Protein AF-A0A8T8DZK3-F1 (afdb_monomer_lite)

Secondary structure (DSSP, 8-state):
-EE--STTPPPEE--B--SBTTB--PPPTT--EEEEEETTEEEEEEE-PPPSSPPPTT--TT-EEEE-SSS-EEEEEE-TTS-EEEEEE-SS------STT-------SS------SS------S----SBTTB------S---PPP------SS--------------PPP-------

Radius of gyration: 32.04 Å; chains: 1; bounding box: 70×49×93 Å

pLDDT: mean 77.5, std 16.72, range [33.38, 95.75]

Foldseek 3Di:
DFDDDDPPDGTDDAAEDEPDPPDDDDDDPPFDWDWDADPNGIYTYHGPDDDPEDDDPPDDPPKDKDDDHNFWIWIWDADPVRDIDTDTTDPDDDDDDDPPPDDDDDDDPDDDDDDDPDDDDDDDPDDDDDDDQWDPDPCPVDDWDFDFPPDPCPDDDDDDTDTDIDGDPDPDDTPRDDD

Sequence (179 aa):
MNVVTGPNREPLEMPFLTFQKGAYAVPEEGDTVQVSTVNGERVAHTPVSAPAFTFPTDLTEGDFCFKFNEDTELHFSKQTDGTVNVELSADGDVSITTTNGGNVNVQSDGDTTVESTGDVTVNGSSITLGADGGAESLAVQSHTHEYEDTGDTDAGGSSPSTKTTSTPIEDGTQKTKAE

Structure (mmCIF, N/CA/C/O backbone):
data_AF-A0A8T8DZK3-F1
#
_entry.id   AF-A0A8T8DZK3-F1
#
loop_
_atom_site.group_PDB
_atom_site.id
_atom_site.type_symbol
_atom_site.label_atom_id
_atom_site.label_alt_id
_atom_site.label_comp_id
_atom_site.label_asym_id
_atom_site.label_entity_id
_atom_site.label_seq_id
_atom_site.pdbx_PDB_ins_code
_atom_site.Cartn_x
_atom_site.Cartn_y
_atom_site.Cartn_z
_atom_site.occupancy
_atom_site.B_iso_or_equiv
_atom_site.auth_seq_id
_atom_site.auth_comp_id
_atom_site.auth_asym_id
_atom_site.auth_atom_id
_atom_site.pdbx_PDB_model_num
ATOM 1 N N . MET A 1 1 ? -22.891 -6.490 12.809 1.00 79.94 1 MET A N 1
ATOM 2 C CA . MET A 1 1 ? -21.755 -7.101 13.548 1.00 79.94 1 MET A CA 1
ATOM 3 C C . MET A 1 1 ? -22.265 -7.575 14.898 1.00 79.94 1 MET A C 1
ATOM 5 O O . MET A 1 1 ? -23.062 -6.855 15.483 1.00 79.94 1 MET A O 1
ATOM 9 N N . ASN A 1 2 ? -21.844 -8.743 15.389 1.00 85.50 2 ASN A N 1
ATOM 10 C CA . ASN A 1 2 ? -22.256 -9.239 16.706 1.00 85.50 2 ASN A CA 1
ATOM 11 C C . ASN A 1 2 ? -21.319 -8.715 17.798 1.00 85.50 2 ASN A C 1
ATOM 13 O O . ASN A 1 2 ? -20.115 -8.932 17.723 1.00 85.50 2 ASN A O 1
ATOM 17 N N . VAL A 1 3 ? -21.871 -8.039 18.807 1.00 83.81 3 VAL A N 1
ATOM 18 C CA . VAL A 1 3 ? -21.096 -7.411 19.886 1.00 83.81 3 VAL A CA 1
ATOM 19 C C . VAL A 1 3 ? -21.567 -7.922 21.244 1.00 83.81 3 VAL A C 1
ATOM 21 O O . VAL A 1 3 ? -22.752 -7.838 21.583 1.00 83.81 3 VAL A O 1
ATOM 24 N N . VAL A 1 4 ? -20.628 -8.416 22.053 1.00 86.19 4 VAL A N 1
ATOM 25 C CA . VAL A 1 4 ? -20.863 -8.804 23.451 1.00 86.19 4 VAL A CA 1
ATOM 26 C C . VAL A 1 4 ? -20.563 -7.608 24.346 1.00 86.19 4 VAL A C 1
ATOM 28 O O . VAL A 1 4 ? -19.463 -7.072 24.331 1.00 86.19 4 VAL A O 1
ATOM 31 N N . THR A 1 5 ? -21.537 -7.166 25.145 1.00 82.44 5 THR A N 1
ATOM 32 C CA . THR A 1 5 ? -21.394 -5.932 25.947 1.00 82.44 5 THR A CA 1
AT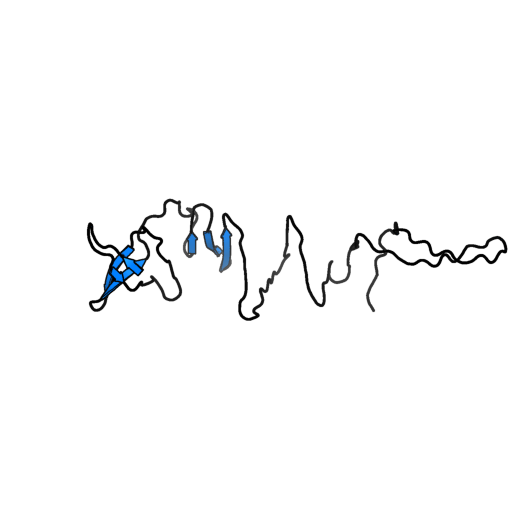OM 33 C C . THR A 1 5 ? -21.379 -6.182 27.452 1.00 82.44 5 THR A C 1
ATOM 35 O O . THR A 1 5 ? -21.808 -5.325 28.226 1.00 82.44 5 THR A O 1
ATOM 38 N N . GLY A 1 6 ? -20.992 -7.385 27.870 1.00 80.62 6 GLY A N 1
ATOM 39 C CA . GLY A 1 6 ? -20.851 -7.767 29.271 1.00 80.62 6 GLY A CA 1
ATOM 40 C C . GLY A 1 6 ? -20.681 -9.279 29.450 1.00 80.62 6 GLY A C 1
ATOM 41 O O . GLY A 1 6 ? -21.070 -10.042 28.565 1.00 80.62 6 GLY A O 1
ATOM 42 N N . PRO A 1 7 ? -20.128 -9.725 30.590 1.00 71.50 7 PRO A N 1
ATOM 43 C CA . PRO A 1 7 ? -19.965 -11.145 30.881 1.00 71.50 7 PRO A CA 1
ATOM 44 C C . PRO A 1 7 ? -21.329 -11.850 30.925 1.00 71.50 7 PRO A C 1
ATOM 46 O O . PRO A 1 7 ? -22.274 -11.343 31.534 1.00 71.50 7 PRO A O 1
ATOM 49 N N . ASN A 1 8 ? -21.419 -13.018 30.280 1.00 75.94 8 ASN A N 1
ATOM 50 C CA . ASN A 1 8 ? -22.627 -13.851 30.169 1.00 75.94 8 ASN A CA 1
ATOM 51 C C . ASN A 1 8 ? -23.824 -13.181 29.468 1.00 75.94 8 ASN A C 1
ATOM 53 O O . ASN A 1 8 ? -24.973 -13.534 29.737 1.00 75.94 8 ASN A O 1
ATOM 57 N N . ARG A 1 9 ? -23.583 -12.197 28.595 1.00 82.56 9 ARG A N 1
ATOM 58 C CA . ARG A 1 9 ? -24.621 -11.659 27.709 1.00 82.56 9 ARG A CA 1
ATOM 59 C C . ARG A 1 9 ? -24.533 -12.311 26.340 1.00 82.56 9 ARG A C 1
ATOM 61 O O . ARG A 1 9 ? -23.438 -12.472 25.812 1.00 82.56 9 ARG A O 1
ATOM 68 N N . GLU A 1 10 ? -25.693 -12.606 25.765 1.00 85.25 10 GLU A N 1
ATOM 69 C CA . GLU A 1 10 ? -25.780 -13.005 24.365 1.00 85.25 10 GLU A CA 1
ATOM 70 C C . GLU A 1 10 ? -25.232 -11.888 23.460 1.00 85.25 10 GLU A C 1
ATOM 72 O O . GLU A 1 10 ? -25.455 -10.701 23.750 1.00 85.25 10 GLU A O 1
ATOM 77 N N . PRO A 1 11 ? -24.518 -12.238 22.377 1.00 87.38 11 PRO A N 1
ATOM 78 C CA . PRO A 1 11 ? -24.111 -11.273 21.371 1.00 87.38 11 PRO A CA 1
ATOM 79 C C . PRO A 1 11 ? -25.331 -10.561 20.784 1.00 87.38 11 PRO A C 1
ATOM 81 O O . PRO A 1 11 ? -26.364 -11.173 20.515 1.00 87.38 11 PRO A O 1
ATOM 84 N N . LEU A 1 12 ? -25.207 -9.255 20.569 1.00 88.44 12 LEU A N 1
ATOM 85 C CA . LEU A 1 12 ? -26.240 -8.455 19.920 1.00 88.44 12 LEU A CA 1
ATOM 86 C C . LEU A 1 12 ? -25.747 -8.018 18.550 1.00 88.44 12 LEU A C 1
ATOM 88 O O . LEU A 1 12 ? -24.645 -7.477 18.437 1.00 88.44 12 LEU A O 1
ATOM 92 N N . GLU A 1 13 ? -26.574 -8.206 17.528 1.00 90.94 13 GLU A N 1
ATOM 93 C CA . GLU A 1 13 ? -26.314 -7.619 16.223 1.00 90.94 13 GLU A CA 1
ATOM 94 C C . GLU A 1 13 ? -26.479 -6.098 16.320 1.00 90.94 13 GLU A C 1
ATOM 96 O O . GLU A 1 13 ? -27.530 -5.597 16.722 1.00 90.94 13 GLU A O 1
ATOM 101 N N . MET A 1 14 ? -25.417 -5.366 15.993 1.00 90.62 14 MET A N 1
ATOM 102 C CA . MET A 1 14 ? -25.402 -3.908 15.999 1.00 90.62 14 MET A CA 1
ATOM 103 C C . MET A 1 14 ? -24.949 -3.356 14.643 1.00 90.62 14 MET A C 1
ATOM 105 O O . MET A 1 14 ? -24.045 -3.933 14.010 1.00 90.62 14 MET A O 1
ATOM 109 N N . PRO A 1 15 ? -25.531 -2.223 14.206 1.00 89.50 15 PRO A N 1
ATOM 110 C CA . PRO A 1 15 ? -24.963 -1.407 13.143 1.00 89.50 15 PRO A CA 1
ATOM 111 C C . PRO A 1 15 ? -23.586 -0.867 13.549 1.00 89.50 15 PRO A C 1
ATOM 113 O O . PRO A 1 15 ? -23.343 -0.535 14.713 1.00 89.50 15 PRO A O 1
ATOM 116 N N . PHE A 1 16 ? -22.690 -0.775 12.568 1.00 87.44 16 PHE A N 1
ATOM 117 C CA . PHE A 1 16 ? -21.330 -0.274 12.741 1.00 87.44 16 PHE A CA 1
ATOM 118 C C . PHE A 1 16 ? -21.190 1.111 12.106 1.00 87.44 16 PHE A C 1
ATOM 120 O O . PHE A 1 16 ? -21.531 1.296 10.936 1.00 87.44 16 PHE A O 1
ATOM 127 N N . LEU A 1 17 ? -20.697 2.077 12.879 1.00 86.19 17 LEU A N 1
ATOM 128 C CA . LEU A 1 17 ? -20.437 3.443 12.446 1.00 86.19 17 LEU A CA 1
ATOM 129 C C . LEU A 1 17 ? -18.936 3.682 12.304 1.00 86.19 17 LEU A C 1
ATOM 131 O O . LEU A 1 17 ? -18.136 3.285 13.150 1.00 86.19 17 LEU A O 1
ATOM 135 N N . THR A 1 18 ? -18.567 4.374 11.231 1.00 81.12 18 THR A N 1
ATOM 136 C CA . THR A 1 18 ? -17.190 4.783 10.966 1.00 81.12 18 THR A CA 1
ATOM 137 C C . THR A 1 18 ? -16.962 6.233 11.377 1.00 81.12 18 THR A C 1
ATOM 139 O O . THR A 1 18 ? -17.897 7.027 11.482 1.00 81.12 18 THR A O 1
ATOM 142 N N . PHE A 1 19 ? -15.699 6.597 11.592 1.00 77.00 19 PHE A N 1
ATOM 143 C CA . PHE A 1 19 ? -15.316 7.944 12.019 1.00 77.00 19 PHE A CA 1
ATOM 144 C C . PHE A 1 19 ? -15.550 9.016 10.940 1.00 77.00 19 PHE A C 1
ATOM 146 O O . PHE A 1 19 ? -15.776 10.179 11.265 1.00 77.00 19 PHE A O 1
ATOM 153 N N . GLN A 1 20 ? -15.532 8.631 9.659 1.00 79.81 20 GLN A N 1
ATOM 154 C CA . GLN A 1 20 ? -15.864 9.501 8.532 1.00 79.81 20 GLN A CA 1
ATOM 155 C C . GLN A 1 20 ? -16.430 8.705 7.351 1.00 79.81 20 GLN A C 1
ATOM 157 O O . GLN A 1 20 ? -16.156 7.513 7.177 1.00 79.81 20 GLN A O 1
ATOM 162 N N . LYS A 1 21 ? -17.201 9.382 6.494 1.00 79.94 21 LYS A N 1
ATOM 163 C CA . LYS A 1 21 ? -17.707 8.792 5.252 1.00 79.94 21 LYS A CA 1
ATOM 164 C C . LYS A 1 21 ? -16.531 8.408 4.348 1.00 79.94 21 LYS A C 1
ATOM 166 O O . LYS A 1 21 ? -15.710 9.257 4.026 1.00 79.94 21 LYS A O 1
ATOM 171 N N . GLY A 1 22 ? -16.496 7.153 3.903 1.00 78.88 22 GLY A N 1
ATOM 172 C CA . GLY A 1 22 ? -15.469 6.646 2.986 1.00 78.88 22 GLY A CA 1
ATOM 173 C C . GLY A 1 22 ? -14.248 6.016 3.660 1.00 78.88 22 GLY A C 1
ATOM 174 O O . GLY A 1 22 ? -13.462 5.391 2.961 1.00 78.88 22 GLY A O 1
ATOM 175 N N . ALA A 1 23 ? -14.112 6.103 4.987 1.00 80.88 23 ALA A N 1
ATOM 176 C CA . ALA A 1 23 ? -13.096 5.358 5.726 1.00 80.88 23 ALA A CA 1
ATOM 177 C C . ALA A 1 23 ? -13.762 4.256 6.548 1.00 80.88 23 ALA A C 1
ATOM 179 O O . ALA A 1 23 ? -14.663 4.534 7.337 1.00 80.88 23 ALA A O 1
ATOM 180 N N . TYR A 1 24 ? -13.319 3.015 6.364 1.00 79.31 24 TYR A N 1
ATOM 181 C CA . TYR A 1 24 ? -13.855 1.844 7.047 1.00 79.31 24 TYR A CA 1
ATOM 182 C C . TYR A 1 24 ? -12.703 1.102 7.721 1.00 79.31 24 TYR A C 1
ATOM 184 O O . TYR A 1 24 ? -11.783 0.659 7.046 1.00 79.31 24 TYR A O 1
ATOM 192 N N . ALA A 1 25 ? -12.765 0.969 9.044 1.00 82.44 25 ALA A N 1
ATOM 193 C CA . ALA A 1 25 ? -11.894 0.092 9.817 1.00 82.44 25 ALA A CA 1
ATOM 194 C C . ALA A 1 25 ? -12.791 -0.987 10.415 1.00 82.44 25 ALA A C 1
ATOM 196 O O . ALA A 1 25 ? -13.637 -0.672 11.250 1.00 82.44 25 ALA A O 1
ATOM 197 N N . VAL A 1 26 ? -12.686 -2.216 9.915 1.00 83.25 26 VAL A N 1
ATOM 198 C CA . VAL A 1 26 ? -13.532 -3.328 10.356 1.00 83.25 26 VAL A CA 1
ATOM 199 C C . VAL A 1 26 ? -12.826 -4.032 11.517 1.00 83.25 26 VAL A C 1
ATOM 201 O O . VAL A 1 26 ? -11.716 -4.506 11.307 1.00 83.25 26 VAL A O 1
ATOM 204 N N . PRO A 1 27 ? -13.435 -4.090 12.714 1.00 85.06 27 PRO A N 1
ATOM 205 C CA . PRO A 1 27 ? -12.898 -4.847 13.839 1.00 85.06 27 PRO A CA 1
ATOM 206 C C . PRO A 1 27 ? -12.693 -6.325 13.506 1.00 85.06 27 PRO A C 1
ATOM 208 O O . PRO A 1 27 ? -13.528 -6.930 12.822 1.00 85.06 27 PRO A O 1
ATOM 211 N N . GLU A 1 28 ? -11.641 -6.908 14.066 1.00 85.56 28 GLU A N 1
ATOM 212 C CA . GLU A 1 28 ? -11.436 -8.351 14.095 1.00 85.56 28 GLU A CA 1
ATOM 213 C C . GLU A 1 28 ? -12.249 -9.003 15.223 1.00 85.56 28 GLU A C 1
ATOM 215 O O . GLU A 1 28 ? -12.766 -8.352 16.139 1.00 85.56 28 GLU A O 1
ATOM 220 N N . GLU A 1 29 ? -12.390 -10.327 15.169 1.00 85.44 29 GLU A N 1
ATOM 221 C CA . GLU A 1 29 ? -12.991 -11.060 16.278 1.00 85.44 29 GLU A CA 1
ATOM 222 C C . GLU A 1 29 ? -12.113 -10.934 17.531 1.00 85.44 29 GLU A C 1
ATOM 224 O O . GLU A 1 29 ? -10.930 -11.256 17.517 1.00 85.44 29 GLU A O 1
ATOM 229 N N . GLY A 1 30 ? -12.714 -10.480 18.633 1.00 85.44 30 GLY A N 1
ATOM 230 C CA . GLY A 1 30 ? -12.012 -10.240 19.895 1.00 85.44 30 GLY A CA 1
ATOM 231 C C . GLY A 1 30 ? -11.624 -8.780 20.130 1.00 85.44 30 GLY A C 1
ATOM 232 O O . GLY A 1 30 ? -11.288 -8.431 21.264 1.00 85.44 30 GLY A O 1
ATOM 233 N N . ASP A 1 31 ? -11.751 -7.912 19.124 1.00 86.25 31 ASP A N 1
ATOM 234 C CA . ASP A 1 31 ? -11.511 -6.484 19.305 1.00 86.25 31 ASP A CA 1
ATOM 235 C C . ASP A 1 31 ? -12.497 -5.843 20.281 1.00 86.25 31 ASP A C 1
ATOM 237 O O . ASP A 1 31 ? -13.704 -6.112 20.295 1.00 86.25 31 ASP A O 1
ATOM 241 N N . THR A 1 32 ? -11.979 -4.912 21.083 1.00 88.38 32 THR A N 1
ATOM 242 C CA . THR A 1 32 ? -12.828 -4.055 21.907 1.00 88.38 32 THR A CA 1
ATOM 243 C C . THR A 1 32 ? -13.305 -2.876 21.073 1.00 88.38 32 THR A C 1
ATOM 245 O O . THR A 1 32 ? -12.505 -2.087 20.575 1.00 88.38 32 THR A O 1
ATOM 248 N N . VAL A 1 33 ? -14.623 -2.722 20.970 1.00 89.44 33 VAL A N 1
ATOM 249 C CA . VAL A 1 33 ? -15.273 -1.609 20.269 1.00 89.44 33 VAL A CA 1
ATOM 250 C C . VAL A 1 33 ? -15.966 -0.674 21.252 1.00 89.44 33 VAL A C 1
ATOM 252 O O . VAL A 1 33 ? -16.493 -1.099 22.285 1.00 89.44 33 VAL A O 1
ATOM 255 N N . GLN A 1 34 ? -16.021 0.614 20.921 1.00 89.06 34 GLN A N 1
ATOM 256 C CA . GLN A 1 34 ? -16.883 1.543 21.644 1.00 89.06 34 GLN A CA 1
ATOM 257 C C . GLN A 1 34 ? -18.337 1.334 21.207 1.00 89.06 34 GLN A C 1
ATOM 259 O O . GLN A 1 34 ? -18.641 1.304 20.019 1.00 89.06 34 GLN A O 1
ATOM 264 N N . VAL A 1 35 ? -19.258 1.229 22.165 1.00 90.81 35 VAL A N 1
ATOM 265 C CA . VAL A 1 35 ? -20.702 1.174 21.892 1.00 90.81 35 VAL A CA 1
ATOM 266 C C . VAL A 1 35 ? -21.350 2.450 22.406 1.00 90.81 35 VAL A C 1
ATOM 268 O O . VAL A 1 35 ? -21.169 2.810 23.570 1.00 90.81 35 VAL A O 1
ATOM 271 N N . SER A 1 36 ? -22.130 3.119 21.560 1.00 91.06 36 SER A N 1
ATOM 272 C CA . SER A 1 36 ? -22.943 4.271 21.958 1.00 91.06 36 SER A CA 1
ATOM 273 C C . SER A 1 36 ? -24.409 4.073 21.577 1.00 91.06 36 SER A C 1
ATOM 275 O O . SER A 1 36 ? -24.768 3.105 20.906 1.00 91.06 36 SER A O 1
ATOM 277 N N . THR A 1 37 ? -25.269 4.975 22.047 1.00 91.88 37 THR A N 1
ATOM 278 C CA . THR A 1 37 ? -26.683 5.005 21.673 1.00 91.88 37 THR A CA 1
ATOM 279 C C . THR A 1 37 ? -26.939 6.238 20.818 1.00 91.88 37 THR A C 1
ATOM 281 O O . THR A 1 37 ? -26.713 7.358 21.276 1.00 91.88 37 THR A O 1
ATOM 284 N N . VAL A 1 38 ? -27.444 6.043 19.602 1.00 90.12 38 VAL A N 1
ATOM 285 C CA . VAL A 1 38 ? -27.804 7.113 18.665 1.00 90.12 38 VAL A CA 1
ATOM 286 C C . VAL A 1 38 ? -29.278 6.948 18.319 1.00 90.12 38 VAL A C 1
ATOM 288 O O . VAL A 1 38 ? -29.696 5.888 17.874 1.00 90.12 38 VAL A O 1
ATOM 291 N N . ASN A 1 39 ? -30.092 7.977 18.572 1.00 91.38 39 ASN A N 1
ATOM 292 C CA . ASN A 1 39 ? -31.546 7.944 18.345 1.00 91.38 39 ASN A CA 1
ATOM 293 C C . ASN A 1 39 ? -32.272 6.749 19.007 1.00 91.38 39 ASN A C 1
ATOM 295 O O . ASN A 1 39 ? -33.283 6.273 18.503 1.00 91.38 39 ASN A O 1
ATOM 299 N N . GLY A 1 40 ? -31.766 6.267 20.148 1.00 90.31 40 GLY A N 1
ATOM 300 C CA . GLY A 1 40 ? -32.328 5.120 20.871 1.00 90.31 40 GLY A CA 1
ATOM 301 C C . GLY A 1 40 ? -31.833 3.749 20.397 1.00 90.31 40 GLY A C 1
ATOM 302 O O . GLY A 1 40 ? -32.139 2.750 21.044 1.00 90.31 40 GLY A O 1
ATOM 303 N N . GLU A 1 41 ? -31.030 3.691 19.335 1.00 91.38 41 GLU A N 1
ATOM 304 C CA . GLU A 1 41 ? -30.427 2.464 18.815 1.00 91.38 41 GLU A CA 1
ATOM 305 C C . GLU A 1 41 ? -28.968 2.333 19.268 1.00 91.38 41 GLU A C 1
ATOM 307 O O . GLU A 1 41 ? -28.233 3.320 19.336 1.00 91.38 41 GLU A O 1
ATOM 312 N N . ARG A 1 42 ? -28.542 1.111 19.603 1.00 91.19 42 ARG A N 1
ATOM 313 C CA . ARG A 1 42 ? -27.149 0.833 19.974 1.00 91.19 42 ARG A CA 1
ATOM 314 C C . ARG A 1 42 ? -26.316 0.659 18.714 1.00 91.19 42 ARG A C 1
ATOM 316 O O . ARG A 1 42 ? -26.650 -0.161 17.869 1.00 91.19 42 ARG A O 1
ATOM 323 N N . VAL A 1 43 ? -25.217 1.391 18.638 1.00 91.69 43 VAL A N 1
ATOM 324 C CA . VAL A 1 43 ? -24.287 1.390 17.507 1.00 91.69 43 VAL A CA 1
ATOM 325 C C . VAL A 1 43 ? -22.886 1.062 18.010 1.00 91.69 43 VAL A C 1
ATOM 327 O O . VAL A 1 43 ? -22.472 1.535 19.074 1.00 91.69 43 VAL A O 1
ATOM 330 N N . ALA A 1 44 ? -22.159 0.248 17.254 1.00 91.19 44 ALA A N 1
ATOM 331 C CA . ALA A 1 44 ? -20.742 -0.002 17.481 1.00 91.19 44 ALA A CA 1
ATOM 332 C C . ALA A 1 44 ? -19.902 0.991 16.666 1.00 91.19 44 ALA A C 1
ATOM 334 O O . ALA A 1 44 ? -20.266 1.333 15.543 1.00 91.19 44 ALA A O 1
ATOM 335 N N . HIS A 1 45 ? -18.793 1.447 17.235 1.00 88.19 45 HIS A N 1
ATOM 336 C CA . HIS A 1 45 ? -17.807 2.325 16.597 1.00 88.19 45 HIS A CA 1
ATOM 337 C C . HIS A 1 45 ? -16.500 1.571 16.378 1.00 88.19 45 HIS A C 1
ATOM 339 O O . HIS A 1 45 ? -16.380 0.402 16.747 1.00 88.19 45 HIS A O 1
ATOM 345 N N . THR A 1 46 ? -15.518 2.260 15.802 1.00 82.69 46 THR A N 1
ATOM 346 C CA . THR A 1 46 ? -14.177 1.731 15.540 1.00 82.69 46 THR A CA 1
ATOM 347 C C . THR A 1 46 ? -13.547 1.053 16.764 1.00 82.69 46 THR A C 1
ATOM 349 O O . THR A 1 46 ? -13.852 1.436 17.903 1.00 82.69 46 THR A O 1
ATOM 352 N N . PRO A 1 47 ? -12.652 0.070 16.545 1.00 82.00 47 PRO A N 1
ATOM 353 C CA . PRO A 1 47 ? -11.871 -0.530 17.621 1.00 82.00 47 PRO A CA 1
ATOM 354 C C . PRO A 1 47 ? -11.176 0.536 18.475 1.00 82.00 47 PRO A C 1
ATOM 356 O O . PRO A 1 47 ? -10.696 1.544 17.955 1.00 82.00 47 PRO A O 1
ATOM 359 N N . VAL A 1 48 ? -11.142 0.317 19.790 1.00 81.00 48 VAL A N 1
ATOM 360 C CA . VAL A 1 48 ? -10.467 1.195 20.768 1.00 81.00 48 VAL A CA 1
ATOM 361 C C . VAL A 1 48 ? -9.252 0.530 21.416 1.00 81.00 48 VAL A C 1
ATOM 363 O O . VAL A 1 48 ? -8.649 1.091 22.330 1.00 81.00 48 VAL A O 1
ATOM 366 N N . SER A 1 49 ? -8.896 -0.673 20.968 1.00 74.75 49 SER A N 1
ATOM 367 C CA . SER A 1 49 ? -7.682 -1.358 21.396 1.00 74.75 49 SER A CA 1
ATOM 368 C C . SER A 1 49 ? -6.460 -0.552 20.954 1.00 74.75 49 SER A C 1
ATOM 370 O O . SER A 1 49 ? -6.344 -0.187 19.786 1.00 74.75 49 SER A O 1
ATOM 372 N N . ALA A 1 50 ? -5.537 -0.282 21.880 1.00 70.19 50 ALA A N 1
ATOM 373 C CA . ALA A 1 50 ? -4.219 0.198 21.488 1.00 70.19 50 ALA A CA 1
ATOM 374 C C . ALA A 1 50 ? -3.540 -0.905 20.656 1.00 70.19 50 ALA A C 1
ATOM 376 O O . ALA A 1 50 ? -3.573 -2.066 21.080 1.00 70.19 50 ALA A O 1
ATOM 377 N N . PRO A 1 51 ? -2.955 -0.580 19.494 1.00 74.75 51 PRO A N 1
ATOM 378 C CA . PRO A 1 51 ? -2.249 -1.577 18.710 1.00 74.75 51 PRO A CA 1
ATOM 379 C C . PRO A 1 51 ? -1.036 -2.107 19.481 1.00 74.75 51 PRO A C 1
ATOM 381 O O . PRO A 1 51 ? -0.449 -1.409 20.308 1.00 74.75 51 PRO A O 1
ATOM 384 N N . ALA A 1 52 ? -0.652 -3.353 19.202 1.00 81.00 52 ALA A N 1
ATOM 385 C CA . ALA A 1 52 ? 0.543 -3.968 19.784 1.00 81.00 52 ALA A CA 1
ATOM 386 C C . ALA A 1 52 ? 1.856 -3.467 19.146 1.00 81.00 52 ALA A C 1
ATOM 388 O O . ALA A 1 52 ? 2.933 -3.812 19.625 1.00 81.00 52 ALA A O 1
ATOM 389 N N . PHE A 1 53 ? 1.754 -2.678 18.077 1.00 83.25 53 PHE A N 1
ATOM 390 C CA . PHE A 1 53 ? 2.864 -2.118 17.313 1.00 83.25 53 PHE A CA 1
ATOM 391 C C . PHE A 1 53 ? 3.067 -0.635 17.624 1.00 83.25 53 PHE A C 1
ATOM 393 O O . PHE A 1 53 ? 2.183 0.053 18.149 1.00 83.25 53 PHE A O 1
ATOM 400 N N . THR A 1 54 ? 4.251 -0.135 17.284 1.00 85.12 54 THR A N 1
ATOM 401 C CA . THR A 1 54 ? 4.587 1.278 17.474 1.00 85.12 54 THR A CA 1
ATOM 402 C C . THR A 1 54 ? 4.136 2.116 16.284 1.00 85.12 54 THR A C 1
ATOM 404 O O . THR A 1 54 ? 4.200 1.684 15.136 1.00 85.12 54 THR A O 1
ATOM 407 N N . PHE A 1 55 ? 3.641 3.322 16.555 1.00 84.19 55 PHE A N 1
ATOM 408 C CA . PHE A 1 55 ? 3.383 4.292 15.494 1.00 84.19 55 PHE A CA 1
ATOM 409 C C . PHE A 1 55 ? 4.697 4.950 15.053 1.00 84.19 55 PHE A C 1
ATOM 411 O O . PHE A 1 55 ? 5.588 5.106 15.897 1.00 84.19 55 PHE A O 1
ATOM 418 N N . PRO A 1 56 ? 4.807 5.386 13.784 1.00 84.62 56 PRO A N 1
ATOM 419 C CA . PRO A 1 56 ? 5.979 6.116 13.318 1.00 84.62 56 PRO A CA 1
ATOM 420 C C . PRO A 1 56 ? 6.209 7.361 14.184 1.00 84.62 56 PRO A C 1
ATOM 422 O O . PRO A 1 56 ? 5.282 8.116 14.489 1.00 84.62 56 PRO A O 1
ATOM 425 N N . THR A 1 57 ? 7.443 7.544 14.652 1.00 86.81 57 THR A N 1
ATOM 426 C CA . THR A 1 57 ? 7.810 8.644 15.565 1.00 86.81 57 THR A CA 1
ATOM 427 C C . THR A 1 57 ? 8.160 9.938 14.839 1.00 86.81 57 THR A C 1
ATOM 429 O O . THR A 1 57 ? 8.382 10.966 15.475 1.00 86.81 57 THR A O 1
ATOM 432 N N . ASP A 1 58 ? 8.261 9.870 13.521 1.00 86.38 58 ASP A N 1
ATOM 433 C CA . ASP A 1 58 ? 8.690 10.919 12.606 1.00 86.38 58 ASP A CA 1
ATOM 434 C C . ASP A 1 58 ? 7.525 11.615 11.886 1.00 86.38 58 ASP A C 1
ATOM 436 O O . ASP A 1 58 ? 7.769 12.470 11.041 1.00 86.38 58 ASP A O 1
ATOM 440 N N . LEU A 1 59 ? 6.273 11.319 12.259 1.00 90.25 59 LEU A N 1
ATOM 441 C CA . LEU A 1 59 ? 5.107 12.036 11.741 1.00 90.25 59 LEU A CA 1
ATOM 442 C C . LEU A 1 59 ? 5.169 13.522 12.116 1.00 90.25 59 LEU A C 1
ATOM 444 O O . LEU A 1 59 ? 5.312 13.894 13.288 1.00 90.25 59 LEU A O 1
ATOM 448 N N . THR A 1 60 ? 5.001 14.374 11.115 1.00 89.56 60 THR A N 1
ATOM 449 C CA . THR A 1 60 ? 4.961 15.830 11.237 1.00 89.56 60 THR A CA 1
ATOM 450 C 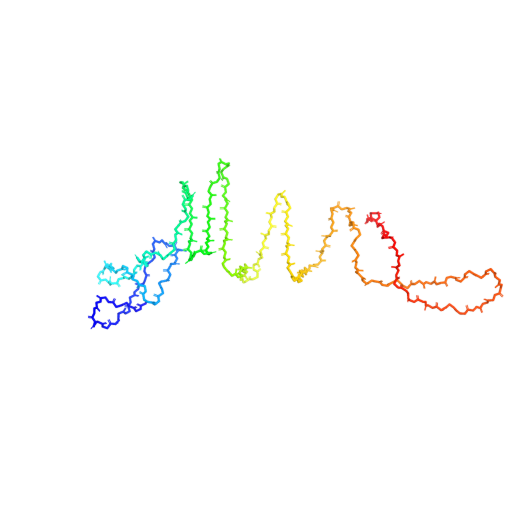C . THR A 1 60 ? 3.544 16.372 11.040 1.00 89.56 60 THR A C 1
ATOM 452 O O . THR A 1 60 ? 2.588 15.645 10.766 1.00 89.56 60 THR A O 1
ATOM 455 N N . GLU A 1 61 ? 3.358 17.677 11.259 1.00 88.81 61 GLU A N 1
ATOM 456 C CA . GLU A 1 61 ? 2.045 18.301 11.102 1.00 88.81 61 GLU A CA 1
ATOM 457 C C . GLU A 1 61 ? 1.541 18.195 9.655 1.00 88.81 61 GLU A C 1
ATOM 459 O O . GLU A 1 61 ? 2.153 18.713 8.723 1.00 88.81 61 GLU A O 1
ATOM 464 N N . GLY A 1 62 ? 0.363 17.590 9.493 1.00 86.81 62 GLY A N 1
ATOM 465 C CA . GLY A 1 62 ? -0.272 17.390 8.192 1.00 86.81 62 GLY A CA 1
ATOM 466 C C . GLY A 1 62 ? -0.008 16.018 7.578 1.00 86.81 62 GLY A C 1
ATOM 467 O O . GLY A 1 62 ? -0.672 15.691 6.594 1.00 86.81 62 GLY A O 1
ATOM 468 N N . ASP A 1 63 ? 0.876 15.218 8.174 1.00 91.81 63 ASP A N 1
ATOM 469 C CA . ASP A 1 63 ? 1.078 13.836 7.759 1.00 91.81 63 ASP A CA 1
ATOM 470 C C . ASP A 1 63 ? -0.125 12.973 8.137 1.00 91.81 63 ASP A C 1
ATOM 472 O O . ASP A 1 63 ? -0.846 13.216 9.115 1.00 91.81 63 ASP A O 1
ATOM 476 N N . PHE A 1 64 ? -0.350 11.944 7.331 1.00 90.50 64 PHE A N 1
ATOM 477 C CA . PHE A 1 64 ? -1.439 11.005 7.525 1.00 90.50 64 PHE A CA 1
ATOM 478 C C . PHE A 1 64 ? -0.936 9.587 7.287 1.00 90.50 64 PHE A C 1
ATOM 480 O O . PHE A 1 64 ? -0.378 9.294 6.236 1.00 90.50 64 PHE A O 1
ATOM 487 N N . CYS A 1 65 ? -1.126 8.697 8.258 1.00 90.81 65 CYS A N 1
ATOM 488 C CA . CYS A 1 65 ? -0.595 7.340 8.203 1.00 90.81 65 CYS A CA 1
ATOM 489 C C . CYS A 1 65 ? -1.652 6.311 8.616 1.00 90.81 65 CYS A C 1
ATOM 491 O O . CYS A 1 65 ? -2.324 6.464 9.641 1.00 90.81 65 CYS A O 1
ATOM 493 N N . PHE A 1 66 ? -1.776 5.249 7.820 1.00 89.75 66 PHE A N 1
ATOM 494 C CA . PHE A 1 66 ? -2.476 4.022 8.174 1.00 89.75 66 PHE A CA 1
ATOM 495 C C . PHE A 1 66 ? -1.452 2.919 8.414 1.00 89.75 66 PHE A C 1
ATOM 497 O O . PHE A 1 66 ? -0.862 2.412 7.466 1.00 89.75 66 PHE A O 1
ATOM 504 N N . LYS A 1 67 ? -1.277 2.516 9.672 1.00 89.94 67 LYS A N 1
ATOM 505 C CA . LYS A 1 67 ? -0.430 1.380 10.038 1.00 89.94 67 LYS A CA 1
ATOM 506 C C . LYS A 1 67 ? -1.299 0.182 10.394 1.00 89.94 67 LYS A C 1
ATOM 508 O O . LYS A 1 67 ? -2.198 0.301 11.228 1.00 89.94 67 LYS A O 1
ATOM 513 N N . PHE A 1 68 ? -1.052 -0.941 9.728 1.00 87.50 68 PHE A N 1
ATOM 514 C CA . PHE A 1 68 ? -1.830 -2.170 9.888 1.00 87.50 68 PHE A CA 1
ATOM 515 C C . PHE A 1 68 ? -1.135 -3.145 10.840 1.00 87.50 68 PHE A C 1
ATOM 517 O O . PHE A 1 68 ? -1.797 -3.781 11.658 1.00 87.50 68 PHE A O 1
ATOM 524 N N . ASN A 1 69 ? 0.193 -3.237 10.755 1.00 89.12 69 ASN A N 1
ATOM 525 C CA . ASN A 1 69 ? 1.040 -4.016 11.654 1.00 89.12 69 ASN A CA 1
ATOM 526 C C . ASN A 1 69 ? 2.453 -3.391 11.730 1.00 89.12 69 ASN A C 1
ATOM 528 O O . ASN A 1 69 ? 2.652 -2.257 11.289 1.00 89.12 69 ASN A O 1
ATOM 532 N N . GLU A 1 70 ? 3.425 -4.093 12.321 1.00 90.81 70 GLU A N 1
ATOM 533 C CA . GLU A 1 70 ? 4.799 -3.584 12.479 1.00 90.81 70 GLU A CA 1
ATOM 534 C C . GLU A 1 70 ? 5.453 -3.231 11.128 1.00 90.81 70 GLU A C 1
ATOM 536 O O . GLU A 1 70 ? 6.091 -2.184 11.015 1.00 90.81 70 GLU A O 1
ATOM 541 N N . ASP A 1 71 ? 5.187 -4.029 10.093 1.00 93.12 71 ASP A N 1
ATOM 542 C CA . ASP A 1 71 ? 5.886 -4.013 8.803 1.00 93.12 71 ASP A CA 1
ATOM 543 C C . ASP A 1 71 ? 5.008 -3.526 7.626 1.00 93.12 71 ASP A C 1
ATOM 545 O O . ASP A 1 71 ? 5.489 -3.368 6.504 1.00 93.12 71 ASP A O 1
ATOM 549 N N . THR A 1 72 ? 3.719 -3.259 7.870 1.00 94.00 72 THR A N 1
ATOM 550 C CA . THR A 1 72 ? 2.744 -2.836 6.854 1.00 94.00 72 THR A CA 1
ATOM 551 C C . THR A 1 72 ? 2.114 -1.489 7.195 1.00 94.00 72 THR A C 1
ATOM 553 O O . THR A 1 72 ? 1.378 -1.355 8.182 1.00 94.00 72 THR A O 1
ATOM 556 N N . GLU A 1 73 ? 2.355 -0.489 6.346 1.00 94.56 73 GLU A N 1
ATOM 557 C CA . GLU A 1 73 ? 1.864 0.880 6.510 1.00 94.56 73 GLU A CA 1
ATOM 558 C C . GLU A 1 73 ? 1.696 1.632 5.186 1.00 94.56 73 GLU A C 1
ATOM 560 O O . GLU A 1 73 ? 2.415 1.402 4.218 1.00 94.56 73 GLU A O 1
ATOM 565 N N . LEU A 1 74 ? 0.748 2.568 5.169 1.00 95.06 74 LEU A N 1
ATOM 566 C CA . LEU A 1 74 ? 0.537 3.542 4.106 1.00 95.06 74 LEU A CA 1
ATOM 567 C C . LEU A 1 74 ? 0.690 4.945 4.693 1.00 95.06 74 LEU A C 1
ATOM 569 O O . LEU A 1 74 ? -0.120 5.361 5.526 1.00 95.06 74 LEU A O 1
ATOM 573 N N . HIS A 1 75 ? 1.698 5.675 4.236 1.00 94.88 75 HIS A N 1
ATOM 574 C CA . HIS A 1 75 ? 2.083 6.978 4.757 1.00 94.88 75 HIS A CA 1
ATOM 575 C C . HIS A 1 75 ? 1.966 8.058 3.678 1.00 94.88 75 HIS A C 1
ATOM 577 O O . HIS A 1 75 ? 2.484 7.925 2.572 1.00 94.88 75 HIS A O 1
ATOM 583 N N . PHE A 1 76 ? 1.275 9.142 4.014 1.00 95.25 76 PHE A N 1
ATOM 584 C CA . PHE A 1 76 ? 1.182 10.365 3.234 1.00 95.25 76 PHE A CA 1
ATOM 585 C C . PHE A 1 76 ? 1.948 11.456 3.972 1.00 95.25 76 PHE A C 1
ATOM 587 O O . PHE A 1 76 ? 1.525 11.845 5.064 1.00 95.25 76 PHE A O 1
ATOM 594 N N . SER A 1 77 ? 3.025 11.964 3.374 1.00 94.25 77 SER A N 1
ATOM 595 C CA . SER A 1 77 ? 3.842 13.008 3.995 1.00 94.25 77 SER A CA 1
ATOM 596 C C . SER A 1 77 ? 3.948 14.255 3.133 1.00 94.25 77 SER A C 1
ATOM 598 O O . SER A 1 77 ? 4.261 14.203 1.936 1.00 94.25 77 SER A O 1
ATOM 600 N N . LYS A 1 78 ? 3.655 15.410 3.737 1.00 92.62 78 LYS A N 1
ATOM 601 C CA . LYS A 1 78 ? 3.666 16.685 3.015 1.00 92.62 78 LYS A CA 1
ATOM 602 C C . LYS A 1 78 ? 5.079 17.255 2.973 1.00 92.62 78 LYS A C 1
ATOM 604 O O . LYS A 1 78 ? 5.687 17.527 4.002 1.00 92.62 78 LYS A O 1
ATOM 609 N N . GLN A 1 79 ? 5.569 17.523 1.770 1.00 91.19 79 GLN A N 1
ATOM 610 C CA . GLN A 1 79 ? 6.904 18.066 1.564 1.00 91.19 79 GLN A CA 1
ATOM 611 C C . GLN A 1 79 ? 6.916 19.600 1.640 1.00 91.19 79 GLN A C 1
ATOM 613 O O . GLN A 1 79 ? 5.898 20.281 1.476 1.00 91.19 79 GLN A O 1
ATOM 618 N N . THR A 1 80 ? 8.103 20.167 1.875 1.00 90.12 80 THR A N 1
ATOM 619 C CA . THR A 1 80 ? 8.289 21.627 2.002 1.00 90.12 80 THR A CA 1
ATOM 620 C C . THR A 1 80 ? 8.011 22.404 0.712 1.00 90.12 80 THR A C 1
ATOM 622 O O . THR A 1 80 ? 7.656 23.580 0.775 1.00 90.12 80 THR A O 1
ATOM 625 N N . ASP A 1 81 ? 8.118 21.753 -0.447 1.00 91.69 81 ASP A N 1
ATOM 626 C CA . ASP A 1 81 ? 7.793 22.313 -1.763 1.00 91.69 81 ASP A CA 1
ATOM 627 C C . ASP A 1 81 ? 6.293 22.218 -2.116 1.00 91.69 81 ASP A C 1
ATOM 629 O O . ASP A 1 81 ? 5.867 22.689 -3.171 1.00 91.69 81 ASP A O 1
ATOM 633 N N . GLY A 1 82 ? 5.477 21.656 -1.217 1.00 88.38 82 GLY A N 1
ATOM 634 C CA . GLY A 1 82 ? 4.038 21.485 -1.391 1.00 88.38 82 GLY A CA 1
ATOM 635 C C . GLY A 1 82 ? 3.626 20.184 -2.080 1.00 88.38 82 GLY A C 1
ATOM 636 O O . GLY A 1 82 ? 2.421 19.959 -2.226 1.00 88.38 82 GLY A O 1
ATOM 637 N N . THR A 1 83 ? 4.575 19.330 -2.471 1.00 90.75 83 THR A N 1
ATOM 638 C CA . THR A 1 83 ? 4.283 17.971 -2.949 1.00 90.75 83 THR A CA 1
ATOM 639 C C . THR A 1 83 ? 3.875 17.046 -1.793 1.00 90.75 83 THR A C 1
ATOM 641 O O . THR A 1 83 ? 3.977 17.402 -0.614 1.00 90.75 83 THR A O 1
ATOM 644 N N . VAL A 1 84 ? 3.342 15.868 -2.124 1.00 93.19 84 VAL A N 1
ATOM 645 C CA . VAL A 1 84 ? 2.957 14.835 -1.154 1.00 93.19 84 VAL A CA 1
ATOM 646 C C . VAL A 1 84 ? 3.625 13.534 -1.563 1.00 93.19 84 VAL A C 1
ATOM 648 O O . VAL A 1 84 ? 3.392 13.057 -2.675 1.00 93.19 84 VAL A O 1
ATOM 651 N N . ASN A 1 85 ? 4.406 12.951 -0.660 1.00 92.06 85 ASN A N 1
ATOM 652 C CA . ASN A 1 85 ? 4.894 11.591 -0.833 1.00 92.06 85 ASN A CA 1
ATOM 653 C C . ASN A 1 85 ? 3.803 10.627 -0.381 1.00 92.06 85 ASN A C 1
ATOM 655 O O . ASN A 1 85 ? 3.139 10.864 0.630 1.00 92.06 85 ASN A O 1
ATOM 659 N N . VAL A 1 86 ? 3.624 9.549 -1.139 1.00 94.38 86 VAL A N 1
ATOM 660 C CA . VAL A 1 86 ? 2.743 8.440 -0.780 1.00 94.38 86 VAL A CA 1
ATOM 661 C C . VAL A 1 86 ? 3.592 7.183 -0.769 1.00 94.38 86 VAL A C 1
ATOM 663 O O . VAL A 1 86 ? 4.026 6.716 -1.819 1.00 94.38 86 VAL A O 1
ATOM 666 N N . GLU A 1 87 ? 3.847 6.667 0.422 1.00 93.75 87 GLU A N 1
ATOM 667 C CA . GLU A 1 87 ? 4.727 5.529 0.657 1.00 93.75 87 GLU A CA 1
ATOM 668 C C . GLU A 1 87 ? 3.901 4.357 1.181 1.00 93.75 87 GLU A C 1
ATOM 670 O O . GLU A 1 87 ? 3.100 4.511 2.102 1.00 93.75 87 GLU A O 1
ATOM 675 N N . LEU A 1 88 ? 4.072 3.187 0.567 1.00 94.62 88 LEU A N 1
ATOM 676 C CA . LEU A 1 88 ? 3.452 1.937 0.989 1.00 94.62 88 LEU A CA 1
ATOM 677 C C . LEU A 1 88 ? 4.557 0.934 1.307 1.00 94.62 88 LEU A C 1
ATOM 679 O O . LEU A 1 88 ? 5.308 0.543 0.414 1.00 94.62 88 LEU A O 1
ATOM 683 N N . SER A 1 89 ? 4.596 0.496 2.558 1.00 94.25 89 SER A N 1
ATOM 684 C CA . SER A 1 89 ? 5.415 -0.622 3.022 1.00 94.25 89 SER A CA 1
ATOM 685 C C . SER A 1 89 ? 4.493 -1.793 3.345 1.00 94.25 89 SER A C 1
ATOM 687 O O . SER A 1 89 ? 3.413 -1.588 3.903 1.00 94.25 89 SER A O 1
ATOM 689 N N . ALA A 1 90 ? 4.888 -3.008 2.976 1.00 95.75 90 ALA A N 1
ATOM 690 C CA . ALA A 1 90 ? 4.132 -4.223 3.256 1.00 95.75 90 ALA A CA 1
ATOM 691 C C . ALA A 1 90 ? 5.078 -5.396 3.538 1.00 95.75 90 ALA A C 1
ATOM 693 O O . ALA A 1 90 ? 6.115 -5.531 2.887 1.00 95.75 90 ALA A O 1
ATOM 694 N N . ASP A 1 91 ? 4.688 -6.265 4.469 1.00 95.38 91 ASP A N 1
ATOM 695 C CA . ASP A 1 91 ? 5.372 -7.535 4.767 1.00 95.38 91 ASP A CA 1
ATOM 696 C C . ASP A 1 91 ? 5.115 -8.638 3.723 1.00 95.38 91 ASP A C 1
ATOM 698 O O . ASP A 1 91 ? 5.734 -9.705 3.767 1.00 95.38 91 ASP A O 1
ATOM 702 N N . GLY A 1 92 ? 4.217 -8.381 2.770 1.00 93.19 92 GLY A N 1
ATOM 703 C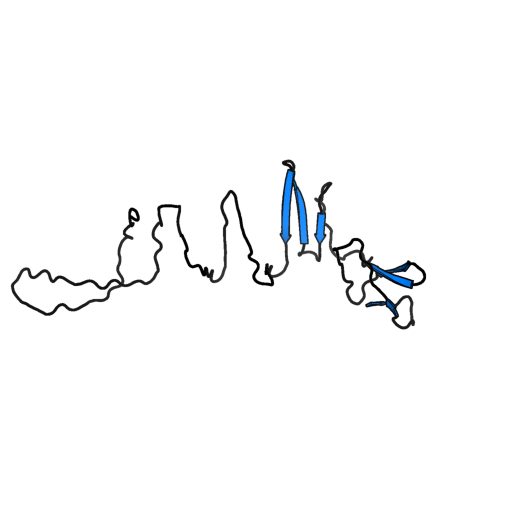 CA . GLY A 1 92 ? 3.860 -9.280 1.681 1.00 93.19 92 GLY A CA 1
ATOM 704 C C . GLY A 1 92 ? 3.783 -8.583 0.324 1.00 93.19 92 GLY A C 1
ATOM 705 O O . GLY A 1 92 ? 4.228 -7.451 0.140 1.00 93.19 92 GLY A O 1
ATOM 706 N N . ASP A 1 93 ? 3.193 -9.281 -0.647 1.00 92.25 93 ASP A N 1
ATOM 707 C CA . ASP A 1 93 ? 3.067 -8.780 -2.014 1.00 92.25 93 ASP A CA 1
ATOM 708 C C . ASP A 1 93 ? 2.080 -7.606 -2.101 1.00 92.25 93 ASP A C 1
ATOM 710 O O . ASP A 1 93 ? 0.943 -7.676 -1.626 1.00 92.25 93 ASP A O 1
ATOM 714 N N . VAL A 1 94 ? 2.482 -6.545 -2.804 1.00 91.56 94 VAL A N 1
ATOM 715 C CA . VAL A 1 94 ? 1.602 -5.424 -3.154 1.00 91.56 94 VAL A CA 1
ATOM 716 C C . VAL A 1 94 ? 1.036 -5.641 -4.555 1.00 91.56 94 VAL A C 1
ATOM 718 O O . VAL A 1 94 ? 1.776 -5.758 -5.530 1.00 91.56 94 VAL A O 1
ATOM 721 N N . SER A 1 95 ? -0.293 -5.645 -4.677 1.00 90.38 95 SER A N 1
ATOM 722 C CA . SER A 1 95 ? -0.986 -5.761 -5.964 1.00 90.38 95 SER A CA 1
ATOM 723 C C . SER A 1 95 ? -1.865 -4.541 -6.231 1.00 90.38 95 SER A C 1
ATOM 725 O O . SER A 1 95 ? -2.754 -4.219 -5.444 1.00 90.38 95 SER A O 1
ATOM 727 N N . ILE A 1 96 ? -1.644 -3.879 -7.371 1.00 90.94 96 ILE A N 1
ATOM 728 C CA . ILE A 1 96 ? -2.481 -2.777 -7.858 1.00 90.94 96 ILE A CA 1
ATOM 729 C C . ILE A 1 96 ? -3.285 -3.295 -9.048 1.00 90.94 96 ILE A C 1
ATOM 731 O O . ILE A 1 96 ? -2.728 -3.624 -10.094 1.00 90.94 96 ILE A O 1
ATOM 735 N N . THR A 1 97 ? -4.607 -3.370 -8.893 1.00 89.81 97 THR A N 1
ATOM 736 C CA . THR A 1 97 ? -5.519 -3.848 -9.939 1.00 89.81 97 THR A CA 1
ATOM 737 C C . THR A 1 97 ? -6.628 -2.842 -10.199 1.00 89.81 97 THR A C 1
ATOM 739 O O . THR A 1 97 ? -7.073 -2.114 -9.312 1.00 89.81 97 THR A O 1
ATOM 742 N N . THR A 1 98 ? -7.094 -2.804 -11.441 1.00 90.69 98 THR A N 1
ATOM 743 C CA . THR A 1 98 ? -8.252 -2.017 -11.854 1.00 90.69 98 THR A CA 1
ATOM 744 C C . THR A 1 98 ? -9.420 -2.950 -12.144 1.00 90.69 98 THR A C 1
ATOM 746 O O . THR A 1 98 ? -9.257 -4.059 -12.651 1.00 90.69 98 THR A O 1
ATOM 749 N N . THR A 1 99 ? -10.635 -2.502 -11.835 1.00 91.56 99 THR A N 1
ATOM 750 C CA . THR A 1 99 ? -11.864 -3.211 -12.215 1.00 91.56 99 THR A CA 1
ATOM 751 C C . THR A 1 99 ? -12.535 -2.502 -13.390 1.00 91.56 99 THR A C 1
ATOM 753 O O . THR A 1 99 ? -12.267 -1.332 -13.660 1.00 91.56 99 THR A O 1
ATOM 756 N N . ASN A 1 100 ? -13.405 -3.214 -14.116 1.00 89.19 100 ASN A N 1
ATOM 757 C CA . ASN A 1 100 ? -14.208 -2.666 -15.220 1.00 89.19 100 ASN A CA 1
ATOM 758 C C . ASN A 1 100 ? -13.399 -2.074 -16.394 1.00 89.19 100 ASN A C 1
ATOM 760 O O . ASN A 1 100 ? -13.833 -1.110 -17.020 1.00 89.19 100 ASN A O 1
ATOM 764 N N . GLY A 1 101 ? -12.232 -2.650 -16.703 1.00 82.88 101 GLY A N 1
ATOM 765 C CA . GLY A 1 101 ? -11.405 -2.219 -17.838 1.00 82.88 101 GLY A CA 1
ATOM 766 C C . GLY A 1 101 ? -10.650 -0.905 -17.614 1.00 82.88 101 GLY A C 1
ATOM 767 O O . GLY A 1 101 ? -10.276 -0.250 -18.582 1.00 82.88 101 GLY A O 1
ATOM 768 N N . GLY A 1 102 ? -10.453 -0.494 -16.356 1.00 84.75 102 GLY A N 1
ATOM 769 C CA . GLY A 1 102 ? -9.578 0.633 -16.031 1.00 84.75 102 GLY A CA 1
ATOM 770 C C . GLY A 1 102 ? -8.106 0.333 -16.330 1.00 84.75 102 GLY A C 1
ATOM 771 O O . GLY A 1 102 ? -7.705 -0.825 -16.416 1.00 84.75 102 GLY A O 1
ATOM 772 N N . ASN A 1 103 ? -7.287 1.378 -16.419 1.00 88.19 103 ASN A N 1
ATOM 773 C CA . ASN A 1 103 ? -5.845 1.270 -16.646 1.00 88.19 103 ASN A CA 1
ATOM 774 C C . ASN A 1 103 ? -5.074 1.775 -15.424 1.00 88.19 103 ASN A C 1
ATOM 776 O O . ASN A 1 103 ? -5.503 2.735 -14.782 1.00 88.19 103 ASN A O 1
ATOM 780 N N . VAL A 1 104 ? -3.921 1.169 -15.139 1.00 88.31 104 VAL A N 1
ATOM 781 C CA . VAL A 1 104 ? -2.914 1.759 -14.249 1.00 88.31 104 VAL A CA 1
ATOM 782 C C . VAL A 1 104 ? -1.979 2.585 -15.126 1.00 88.31 104 VAL A C 1
ATOM 784 O O . VAL A 1 104 ? -1.294 2.033 -15.983 1.00 88.31 104 VAL A O 1
ATOM 787 N N . ASN A 1 105 ? -1.995 3.907 -14.956 1.00 87.81 105 ASN A N 1
ATOM 788 C CA . ASN A 1 105 ? -1.120 4.818 -15.689 1.00 87.81 105 ASN A CA 1
ATOM 789 C C . ASN A 1 105 ? 0.010 5.294 -14.774 1.00 87.81 105 ASN A C 1
ATOM 791 O O . ASN A 1 105 ? -0.266 5.896 -13.738 1.00 87.81 105 ASN A O 1
ATOM 795 N N . VAL A 1 106 ? 1.256 5.051 -15.175 1.00 89.44 106 VAL A N 1
ATOM 796 C CA . VAL A 1 106 ? 2.454 5.542 -14.483 1.00 89.44 106 VAL A CA 1
ATOM 797 C C . VAL A 1 106 ? 3.055 6.654 -15.336 1.00 89.44 106 VAL A C 1
ATOM 799 O O . VAL A 1 106 ? 3.450 6.415 -16.474 1.00 89.44 106 VAL A O 1
ATOM 802 N N . GLN A 1 107 ? 3.079 7.875 -14.804 1.00 89.12 107 GLN A N 1
ATOM 803 C CA . GLN A 1 107 ? 3.688 9.038 -15.443 1.00 89.12 107 GLN A CA 1
ATOM 804 C C . GLN A 1 107 ? 4.766 9.581 -14.508 1.00 89.12 107 GLN A C 1
ATOM 806 O O . GLN A 1 107 ? 4.475 9.898 -13.358 1.00 89.12 107 GLN A O 1
ATOM 811 N N . SER A 1 108 ? 5.995 9.664 -15.008 1.00 87.81 108 SER A N 1
ATOM 812 C CA . SER A 1 108 ? 7.151 10.191 -14.287 1.00 87.81 108 SER A CA 1
ATOM 813 C C . SER A 1 108 ? 7.802 11.281 -15.133 1.00 87.81 108 SER A C 1
ATOM 815 O O . SER A 1 108 ? 7.894 11.134 -16.352 1.00 87.81 108 SER A O 1
ATOM 817 N N . ASP A 1 109 ? 8.245 12.363 -14.491 1.00 86.19 109 ASP A N 1
ATOM 818 C CA . ASP A 1 109 ? 9.088 13.390 -15.125 1.00 86.19 109 ASP A CA 1
ATOM 819 C C . ASP A 1 109 ? 10.554 12.928 -15.253 1.00 86.19 109 ASP A C 1
ATOM 821 O O . ASP A 1 109 ? 11.355 13.567 -15.935 1.00 86.19 109 ASP A O 1
ATOM 825 N N . GLY A 1 110 ? 10.906 11.824 -14.585 1.00 85.69 110 GLY A N 1
ATOM 826 C CA . GLY A 1 110 ? 12.198 11.152 -14.678 1.00 85.69 110 GLY A CA 1
ATOM 827 C C . GLY A 1 110 ? 12.051 9.692 -15.104 1.00 85.69 110 GLY A C 1
ATOM 828 O O . GLY A 1 110 ? 11.086 9.305 -15.764 1.00 85.69 110 GLY A O 1
ATOM 829 N N . ASP A 1 111 ? 13.004 8.860 -14.694 1.00 84.06 111 ASP A N 1
ATOM 830 C CA . ASP A 1 111 ? 13.006 7.445 -15.054 1.00 84.06 111 ASP A CA 1
ATOM 831 C C . ASP A 1 111 ? 11.919 6.662 -14.301 1.00 84.06 111 ASP A C 1
ATOM 833 O O . ASP A 1 111 ? 11.561 6.966 -13.160 1.00 84.06 111 ASP A O 1
ATOM 837 N N . THR A 1 112 ? 11.384 5.631 -14.955 1.00 88.06 112 THR A N 1
ATOM 838 C CA . THR A 1 112 ? 10.575 4.585 -14.317 1.00 88.06 112 THR A CA 1
ATOM 839 C C . THR A 1 112 ? 11.336 3.276 -14.437 1.00 88.06 112 THR A C 1
ATOM 841 O O . THR A 1 112 ? 11.539 2.778 -15.544 1.00 88.06 112 THR A O 1
ATOM 844 N N . THR A 1 113 ? 11.743 2.713 -13.304 1.00 87.31 113 THR A N 1
ATOM 845 C CA . THR A 1 113 ? 12.487 1.452 -13.258 1.00 87.31 113 THR A CA 1
ATOM 846 C C . THR A 1 113 ? 11.556 0.315 -12.851 1.00 87.31 113 THR A C 1
ATOM 848 O O . THR A 1 113 ? 10.814 0.437 -11.879 1.00 87.31 113 THR A O 1
ATOM 851 N N . VAL A 1 114 ? 11.603 -0.800 -13.585 1.00 90.12 114 VAL A N 1
ATOM 852 C CA . VAL A 1 114 ? 10.923 -2.053 -13.224 1.00 90.12 114 VAL A CA 1
ATOM 853 C C . VAL A 1 114 ? 11.987 -3.118 -12.994 1.00 90.12 114 VAL A C 1
ATOM 855 O O . VAL A 1 114 ? 12.669 -3.525 -13.933 1.00 90.12 114 VAL A O 1
ATOM 858 N N . GLU A 1 115 ? 12.118 -3.572 -11.750 1.00 87.44 115 GLU A N 1
ATOM 859 C CA . GLU A 1 115 ? 13.021 -4.657 -11.362 1.00 87.44 115 GLU A CA 1
ATOM 860 C C . GLU A 1 115 ? 12.200 -5.889 -10.978 1.00 87.44 115 GLU A C 1
ATOM 862 O O . GLU A 1 115 ? 11.227 -5.796 -10.231 1.00 87.44 115 GLU A O 1
ATOM 867 N N . SER A 1 116 ? 12.579 -7.055 -11.498 1.00 87.44 116 SER A N 1
ATOM 868 C CA . SER A 1 116 ? 11.937 -8.330 -11.181 1.00 87.44 116 SER A CA 1
ATOM 869 C C . SER A 1 116 ? 13.000 -9.405 -11.016 1.00 87.44 116 SER A C 1
ATOM 871 O O . SER A 1 116 ? 13.968 -9.458 -11.775 1.00 87.44 116 SER A O 1
ATOM 873 N N . THR A 1 117 ? 12.817 -10.277 -10.025 1.00 89.94 117 THR A N 1
ATOM 874 C CA . THR A 1 117 ? 13.617 -11.502 -9.873 1.00 89.94 117 THR A CA 1
ATOM 875 C C . THR A 1 117 ? 13.155 -12.615 -10.817 1.00 89.94 117 THR A C 1
ATOM 877 O O . THR A 1 117 ? 13.869 -13.602 -10.991 1.00 89.94 117 THR A O 1
ATOM 880 N N . GLY A 1 118 ? 11.970 -12.463 -11.415 1.00 89.56 118 GLY A N 1
ATOM 881 C CA . GLY A 1 118 ? 11.421 -13.341 -12.442 1.00 89.56 118 GLY A CA 1
ATOM 882 C C . GLY A 1 118 ? 11.213 -12.608 -13.766 1.00 89.56 118 GLY A C 1
ATOM 883 O O . GLY A 1 118 ? 11.820 -11.573 -14.034 1.00 89.56 118 GLY A O 1
ATOM 884 N N . ASP A 1 119 ? 10.321 -13.138 -14.596 1.00 88.81 119 ASP A N 1
ATOM 885 C CA . ASP A 1 119 ? 10.075 -12.581 -15.923 1.00 88.81 119 ASP A CA 1
ATOM 886 C C . ASP A 1 119 ? 9.293 -11.261 -15.860 1.00 88.81 119 ASP A C 1
ATOM 888 O O . ASP A 1 119 ? 8.341 -11.108 -15.092 1.00 88.81 119 ASP A O 1
ATOM 892 N N . VAL A 1 120 ? 9.652 -10.323 -16.739 1.00 89.00 120 VAL A N 1
ATOM 893 C CA . VAL A 1 120 ? 8.849 -9.132 -17.045 1.00 89.00 120 VAL A CA 1
ATOM 894 C C . VAL A 1 120 ? 8.243 -9.313 -18.430 1.00 89.00 120 VAL A C 1
ATOM 896 O O . VAL A 1 120 ? 8.957 -9.374 -19.429 1.00 89.00 12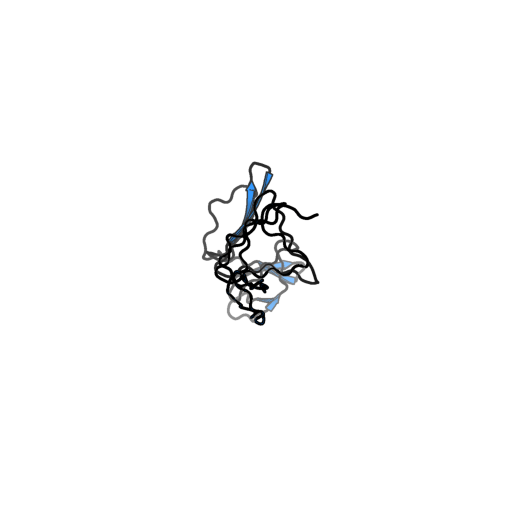0 VAL A O 1
ATOM 899 N N . THR A 1 121 ? 6.913 -9.403 -18.501 1.00 88.50 121 THR A N 1
ATOM 900 C CA . THR A 1 121 ? 6.184 -9.523 -19.772 1.00 88.50 121 THR A CA 1
ATOM 901 C C . THR A 1 121 ? 5.514 -8.201 -20.124 1.00 88.50 121 THR A C 1
ATOM 903 O O . THR A 1 121 ? 4.658 -7.720 -19.385 1.00 88.50 121 THR A O 1
ATOM 906 N N . VAL A 1 122 ? 5.850 -7.646 -21.290 1.00 89.12 122 VAL A N 1
ATOM 907 C CA . VAL A 1 122 ? 5.209 -6.445 -21.840 1.00 89.12 122 VAL A CA 1
ATOM 908 C C . VAL A 1 122 ? 4.430 -6.839 -23.091 1.00 89.12 122 VAL A C 1
ATOM 910 O O . VAL A 1 122 ? 5.013 -7.267 -24.082 1.00 89.12 122 VAL A O 1
ATOM 913 N N . ASN A 1 123 ? 3.104 -6.694 -23.043 1.00 85.81 123 ASN A N 1
ATOM 914 C CA . ASN A 1 123 ? 2.213 -6.976 -24.168 1.00 85.81 123 ASN A CA 1
ATOM 915 C C . ASN A 1 123 ? 1.635 -5.662 -24.694 1.00 85.81 123 ASN A C 1
ATOM 917 O O . ASN A 1 123 ? 0.746 -5.079 -24.075 1.00 85.81 123 ASN A O 1
ATOM 921 N N . GLY A 1 124 ? 2.127 -5.198 -25.839 1.00 82.75 124 GLY A N 1
ATOM 922 C CA . GLY A 1 124 ? 1.656 -3.970 -26.471 1.00 82.75 124 GLY A CA 1
ATOM 923 C C . GLY A 1 124 ? 1.706 -4.071 -27.988 1.00 82.75 124 GLY A C 1
ATOM 924 O O . GLY A 1 124 ? 2.501 -4.825 -28.544 1.00 82.75 124 GLY A O 1
ATOM 925 N N . SER A 1 125 ? 0.863 -3.295 -28.672 1.00 83.06 125 SER A N 1
ATOM 926 C CA . SER A 1 125 ? 0.922 -3.170 -30.136 1.00 83.06 125 SER A CA 1
ATOM 927 C C . SER A 1 125 ? 2.195 -2.467 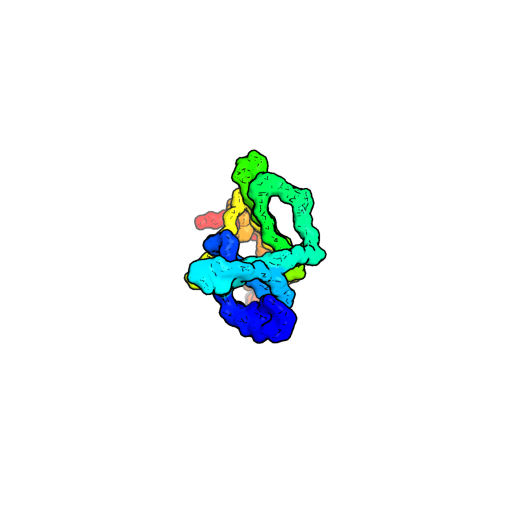-30.616 1.00 83.06 125 SER A C 1
ATOM 929 O O . SER A 1 125 ? 2.560 -2.599 -31.778 1.00 83.06 125 SER A O 1
ATOM 931 N N . SER A 1 126 ? 2.851 -1.709 -29.733 1.00 80.88 126 SER A N 1
ATOM 932 C CA . SER A 1 126 ? 4.140 -1.061 -29.959 1.00 80.88 126 SER A CA 1
ATOM 933 C C . SER A 1 126 ? 4.924 -1.058 -28.651 1.00 80.88 126 SER A C 1
ATOM 935 O O . SER A 1 126 ? 4.377 -0.683 -27.615 1.00 80.88 126 SER A O 1
ATOM 937 N N . ILE A 1 127 ? 6.191 -1.466 -28.706 1.00 82.44 127 ILE A N 1
ATOM 938 C CA . ILE A 1 127 ? 7.140 -1.413 -27.591 1.00 82.44 127 ILE A CA 1
ATOM 939 C C . ILE A 1 127 ? 8.414 -0.777 -28.141 1.00 82.44 127 ILE A C 1
ATOM 941 O O . ILE A 1 127 ? 9.015 -1.310 -29.074 1.00 82.44 127 ILE A O 1
ATOM 945 N N . THR A 1 128 ? 8.805 0.362 -27.577 1.00 75.62 128 THR A N 1
ATOM 946 C CA . THR A 1 128 ? 10.064 1.035 -27.905 1.00 75.62 128 THR A CA 1
ATOM 947 C C . THR A 1 128 ? 11.062 0.730 -26.800 1.00 75.62 128 THR A C 1
ATOM 949 O O . THR A 1 128 ? 10.754 0.887 -25.623 1.00 75.62 128 THR A O 1
ATOM 952 N N . LEU A 1 129 ? 12.245 0.265 -27.181 1.00 77.19 129 LEU A N 1
ATOM 953 C CA . LEU A 1 129 ? 13.325 -0.094 -26.272 1.00 77.19 129 LEU A CA 1
ATOM 954 C C . LEU A 1 129 ? 14.578 0.688 -26.699 1.00 77.19 129 LEU A C 1
ATOM 956 O O . LEU A 1 129 ? 14.964 0.628 -27.868 1.00 77.19 129 LEU A O 1
ATOM 960 N N . GLY A 1 130 ? 15.189 1.421 -25.764 1.00 68.44 130 GLY A N 1
ATOM 961 C CA . GLY A 1 130 ? 16.261 2.392 -26.032 1.00 68.44 130 GLY A CA 1
ATOM 962 C C . GLY A 1 130 ? 15.760 3.842 -26.067 1.00 68.44 130 GLY A C 1
ATOM 963 O O . GLY A 1 130 ? 14.556 4.087 -26.055 1.00 68.44 130 GLY A O 1
ATOM 964 N N . ALA A 1 131 ? 16.681 4.810 -26.079 1.00 59.38 131 ALA A N 1
ATOM 965 C CA . ALA A 1 131 ? 16.326 6.226 -26.194 1.00 59.38 131 ALA A CA 1
ATOM 966 C C . ALA A 1 131 ? 15.664 6.503 -27.556 1.00 59.38 131 ALA A C 1
ATOM 968 O O . ALA A 1 131 ? 16.007 5.850 -28.546 1.00 59.38 131 ALA A O 1
ATOM 969 N N . ASP A 1 132 ? 14.748 7.475 -27.616 1.00 55.09 132 ASP A N 1
ATOM 970 C CA . ASP A 1 132 ? 14.052 7.900 -28.838 1.00 55.09 132 ASP A CA 1
ATOM 971 C C . ASP A 1 132 ? 15.045 8.170 -29.990 1.00 55.09 132 ASP A C 1
ATOM 973 O O . ASP A 1 132 ? 15.613 9.256 -30.117 1.00 55.09 132 ASP A O 1
ATOM 977 N N . GLY A 1 133 ? 15.275 7.161 -30.840 1.00 56.12 133 GLY A N 1
ATOM 978 C CA . GLY A 1 133 ? 16.171 7.236 -32.000 1.00 56.12 133 GLY A CA 1
ATOM 979 C C . GLY A 1 133 ? 17.396 6.313 -31.994 1.00 56.12 133 GLY A C 1
ATOM 980 O O . GLY A 1 133 ? 18.150 6.339 -32.969 1.00 56.12 133 GLY A O 1
ATOM 981 N N . GLY A 1 134 ? 17.593 5.477 -30.974 1.00 50.66 134 GLY A N 1
ATOM 982 C CA . GLY A 1 134 ? 18.691 4.511 -30.942 1.00 50.66 134 GLY A CA 1
ATOM 983 C C . GLY A 1 134 ? 18.396 3.338 -30.018 1.00 50.66 134 GLY A C 1
ATOM 984 O O . GLY A 1 134 ? 18.635 3.413 -28.817 1.00 50.66 134 GLY A O 1
ATOM 985 N N . ALA A 1 135 ? 17.912 2.232 -30.584 1.00 51.19 135 ALA A N 1
ATOM 986 C CA . ALA A 1 135 ? 17.986 0.948 -29.904 1.00 51.19 135 ALA A CA 1
ATOM 987 C C . ALA A 1 135 ? 19.468 0.549 -29.848 1.00 51.19 135 ALA A C 1
ATOM 989 O O . ALA A 1 135 ? 20.020 0.064 -30.839 1.00 51.19 135 ALA A O 1
ATOM 990 N N . GLU A 1 136 ? 20.137 0.800 -28.723 1.00 53.28 136 GLU A N 1
ATOM 991 C CA . GLU A 1 136 ? 21.426 0.166 -28.461 1.00 53.28 136 GLU A CA 1
ATOM 992 C C . GLU A 1 136 ? 21.179 -1.345 -28.397 1.00 53.28 136 GLU A C 1
ATOM 994 O O . GLU A 1 136 ? 20.417 -1.822 -27.563 1.00 53.28 136 GLU A O 1
ATOM 999 N N . SER A 1 137 ? 21.712 -2.051 -29.398 1.00 53.84 137 SER A N 1
ATOM 1000 C CA . SER A 1 137 ? 21.618 -3.493 -29.664 1.00 53.84 137 SER A CA 1
ATOM 1001 C C . SER A 1 137 ? 20.763 -4.305 -28.681 1.00 53.84 137 SER A C 1
ATOM 1003 O O . SER A 1 137 ? 21.248 -4.827 -27.676 1.00 53.84 137 SER A O 1
ATOM 1005 N N . LEU A 1 138 ? 19.491 -4.497 -29.017 1.00 57.00 138 LEU A N 1
ATOM 1006 C CA . LEU A 1 138 ? 18.667 -5.509 -28.368 1.00 57.00 138 LEU A CA 1
ATOM 1007 C C . LEU A 1 138 ? 19.033 -6.854 -28.981 1.00 57.00 138 LEU A C 1
ATOM 1009 O O . LEU A 1 138 ? 18.552 -7.220 -30.053 1.00 57.00 138 LEU A O 1
ATOM 1013 N N . ALA A 1 139 ? 19.921 -7.585 -28.318 1.00 56.34 139 ALA A N 1
ATOM 1014 C CA . ALA A 1 139 ? 20.184 -8.964 -28.680 1.00 56.34 139 ALA A CA 1
ATOM 1015 C C . ALA A 1 139 ? 18.954 -9.807 -28.311 1.00 56.34 139 ALA A C 1
ATOM 1017 O O . ALA A 1 139 ? 18.816 -10.272 -27.180 1.00 56.34 139 ALA A O 1
ATOM 1018 N N . VAL A 1 140 ? 18.055 -10.039 -29.273 1.00 58.12 140 VAL A N 1
ATOM 1019 C CA . VAL A 1 140 ? 17.174 -11.209 -29.212 1.00 58.12 140 VAL A CA 1
ATOM 1020 C C . VAL A 1 140 ? 18.115 -12.411 -29.251 1.00 58.12 140 VAL A C 1
ATOM 1022 O O . VAL A 1 140 ? 18.695 -12.702 -30.297 1.00 58.12 140 VAL A O 1
ATOM 1025 N N . GLN A 1 141 ? 18.335 -13.043 -28.092 1.00 57.16 141 GLN A N 1
ATOM 1026 C CA . GLN A 1 141 ? 19.423 -14.006 -27.849 1.00 57.16 141 GLN A CA 1
ATOM 1027 C C . GLN A 1 141 ? 19.468 -15.196 -28.819 1.00 57.16 141 GLN A C 1
ATOM 1029 O O . GLN A 1 141 ? 20.460 -15.917 -28.871 1.00 57.16 141 GLN A O 1
ATOM 1034 N N . SER A 1 142 ? 18.414 -15.414 -29.598 1.00 56.50 142 SER A N 1
ATOM 1035 C CA . SER A 1 142 ? 18.420 -16.381 -30.684 1.00 56.50 142 SER A CA 1
ATOM 1036 C C . SER A 1 142 ? 17.614 -15.842 -31.856 1.00 56.50 142 SER A C 1
ATOM 1038 O O . SER A 1 142 ? 16.389 -15.908 -31.891 1.00 56.50 142 SER A O 1
ATOM 1040 N N . HIS A 1 143 ? 18.315 -15.310 -32.846 1.00 58.22 143 HIS A N 1
ATOM 1041 C CA . HIS A 1 143 ? 17.772 -15.214 -34.188 1.00 58.22 143 HIS A CA 1
ATOM 1042 C C . HIS A 1 143 ? 18.746 -15.884 -35.152 1.00 58.22 143 HIS A C 1
ATOM 1044 O O . HIS A 1 143 ? 19.939 -16.018 -34.878 1.00 58.22 143 HIS A O 1
ATOM 1050 N N . THR A 1 144 ? 18.204 -16.379 -36.256 1.00 60.22 144 THR A N 1
ATOM 1051 C CA . THR A 1 144 ? 18.993 -16.943 -37.348 1.00 60.22 144 THR A CA 1
ATOM 1052 C C . THR A 1 144 ? 18.682 -16.139 -38.592 1.00 60.22 144 THR A C 1
ATOM 1054 O O . THR A 1 144 ? 17.541 -15.727 -38.806 1.00 60.22 144 THR A O 1
ATOM 1057 N N . HIS A 1 145 ? 19.709 -15.902 -39.392 1.00 61.06 145 HIS A N 1
ATOM 1058 C CA . HIS A 1 145 ? 19.550 -15.406 -40.744 1.00 61.06 145 HIS A CA 1
ATOM 1059 C C . HIS A 1 145 ? 19.728 -16.585 -41.696 1.00 61.06 145 HIS A C 1
ATOM 1061 O O . HIS A 1 145 ? 20.600 -17.432 -41.496 1.00 61.06 145 HIS A O 1
ATOM 1067 N N . GLU A 1 146 ? 18.896 -16.647 -42.731 1.00 63.62 146 GLU A N 1
ATOM 1068 C CA . GLU A 1 146 ? 19.250 -17.439 -43.902 1.00 63.62 146 GLU A CA 1
ATOM 1069 C C . GLU A 1 146 ? 20.280 -16.634 -44.697 1.00 63.62 146 GLU A C 1
ATOM 1071 O O . GLU A 1 146 ? 19.972 -15.538 -45.162 1.00 63.62 146 GLU A O 1
ATOM 1076 N N . TYR A 1 147 ? 21.490 -17.165 -44.856 1.00 61.97 147 TYR A N 1
ATOM 1077 C CA . TYR A 1 147 ? 22.449 -16.629 -45.817 1.00 61.97 147 TYR A CA 1
ATOM 1078 C C . TYR A 1 147 ? 22.400 -17.479 -47.084 1.00 61.97 147 TYR A C 1
ATOM 1080 O O . TYR A 1 147 ? 22.420 -18.713 -47.027 1.00 61.97 147 TYR A O 1
ATOM 1088 N N . GLU A 1 148 ? 22.344 -16.818 -48.238 1.00 58.38 148 GLU A N 1
ATOM 1089 C CA . GLU A 1 148 ? 22.764 -17.443 -49.486 1.00 58.38 148 GLU A CA 1
ATOM 1090 C C . GLU A 1 148 ? 24.288 -17.363 -49.542 1.00 58.38 148 GLU A C 1
ATOM 1092 O O . GLU A 1 148 ? 24.860 -16.290 -49.724 1.00 58.38 148 GLU A O 1
ATOM 1097 N N . ASP A 1 149 ? 24.946 -18.505 -49.346 1.00 62.16 149 ASP A N 1
ATOM 1098 C CA . ASP A 1 149 ? 26.350 -18.667 -49.705 1.00 62.16 149 ASP A CA 1
ATOM 1099 C C . ASP A 1 149 ? 26.452 -18.507 -51.225 1.00 62.16 149 ASP A C 1
ATOM 1101 O O . ASP A 1 149 ? 26.012 -19.374 -51.988 1.00 62.16 149 ASP A O 1
ATOM 1105 N N . THR A 1 150 ? 26.971 -17.363 -51.673 1.00 58.31 150 THR A N 1
ATOM 1106 C CA . THR A 1 150 ? 27.138 -17.079 -53.099 1.00 58.31 150 THR A CA 1
ATOM 1107 C C . THR A 1 150 ? 28.256 -17.890 -53.731 1.00 58.31 150 THR A C 1
ATOM 1109 O O . THR A 1 150 ? 28.422 -17.771 -54.941 1.00 58.31 150 THR A O 1
ATOM 1112 N N . GLY A 1 151 ? 28.958 -18.735 -52.963 1.00 54.12 151 GLY A N 1
ATOM 1113 C CA . GLY A 1 151 ? 29.966 -19.652 -53.462 1.00 54.12 151 GLY A CA 1
ATOM 1114 C C . GLY A 1 151 ? 31.044 -18.891 -54.213 1.00 54.12 151 GLY A C 1
ATOM 1115 O O . GLY A 1 151 ? 30.938 -18.688 -55.420 1.00 54.12 151 GLY A O 1
ATOM 1116 N N . ASP A 1 152 ? 32.101 -18.482 -53.517 1.00 53.19 152 ASP A N 1
ATOM 1117 C CA . ASP A 1 152 ? 33.294 -17.981 -54.192 1.00 53.19 152 ASP A CA 1
ATOM 1118 C C . ASP A 1 152 ? 33.897 -19.113 -55.042 1.00 53.19 152 ASP A C 1
ATOM 1120 O O . ASP A 1 152 ? 34.656 -19.963 -54.571 1.00 53.19 152 ASP A O 1
ATOM 1124 N N . THR A 1 153 ? 33.465 -19.197 -56.300 1.00 54.91 153 THR A N 1
ATOM 1125 C CA . THR A 1 153 ? 33.989 -20.135 -57.285 1.00 54.91 153 THR A CA 1
ATOM 1126 C C . THR A 1 153 ? 35.168 -19.501 -58.003 1.00 54.91 153 THR A C 1
ATOM 1128 O O . THR A 1 153 ? 35.147 -19.348 -59.226 1.00 54.91 153 THR A O 1
ATOM 1131 N N . ASP A 1 154 ? 36.245 -19.230 -57.273 1.00 49.47 154 ASP A N 1
ATOM 1132 C CA . ASP A 1 154 ? 37.585 -19.107 -57.852 1.00 49.47 154 ASP A CA 1
ATOM 1133 C C . ASP A 1 154 ? 38.125 -20.504 -58.234 1.00 49.47 154 ASP A C 1
ATOM 1135 O O . ASP A 1 154 ? 39.165 -20.966 -57.777 1.00 49.47 154 ASP A O 1
ATOM 1139 N N . ALA A 1 155 ? 37.350 -21.214 -59.060 1.00 53.00 155 ALA A N 1
ATOM 1140 C CA . ALA A 1 155 ? 37.727 -22.295 -59.972 1.00 53.00 155 ALA A CA 1
ATOM 1141 C C . ALA A 1 155 ? 36.435 -22.953 -60.482 1.00 53.00 155 ALA A C 1
ATOM 1143 O O . ALA A 1 155 ? 35.667 -23.523 -59.712 1.00 53.00 155 ALA A O 1
ATOM 1144 N N . GLY A 1 156 ? 36.192 -22.871 -61.792 1.00 48.09 156 GLY A N 1
ATOM 1145 C CA . GLY A 1 156 ? 34.944 -23.284 -62.433 1.00 48.09 156 GLY A CA 1
ATOM 1146 C C . GLY A 1 156 ? 34.397 -24.646 -61.990 1.00 48.09 156 GLY A C 1
ATOM 1147 O O . GLY A 1 156 ? 34.979 -25.692 -62.269 1.00 48.09 156 GLY A O 1
ATOM 1148 N N . GLY A 1 157 ? 33.216 -24.617 -61.377 1.00 42.94 157 GLY A N 1
ATOM 1149 C CA . GLY A 1 157 ? 32.406 -25.794 -61.097 1.00 42.94 157 GLY A CA 1
ATOM 1150 C C . GLY A 1 157 ? 31.073 -25.394 -60.474 1.00 42.94 157 GLY A C 1
ATOM 1151 O O . GLY A 1 157 ? 31.025 -25.015 -59.311 1.00 42.94 157 GLY A O 1
ATOM 1152 N N . SER A 1 158 ? 29.983 -25.480 -61.243 1.00 50.50 158 SER A N 1
ATOM 1153 C CA . SER A 1 158 ? 28.624 -25.354 -60.708 1.00 50.50 158 SER A CA 1
ATOM 1154 C C . SER A 1 158 ? 28.345 -26.499 -59.734 1.00 50.50 158 SER A C 1
ATOM 1156 O O . SER A 1 158 ? 28.093 -27.625 -60.165 1.00 50.50 158 SER A O 1
ATOM 1158 N N . SER A 1 159 ? 28.361 -26.202 -58.437 1.00 48.22 159 SER A N 1
ATOM 1159 C CA . SER A 1 159 ? 27.813 -27.065 -57.389 1.00 48.22 159 SER A CA 1
ATOM 1160 C C . SER A 1 159 ? 26.629 -26.376 -56.707 1.00 48.22 159 SER A C 1
ATOM 1162 O O . SER A 1 159 ? 26.589 -25.147 -56.651 1.00 48.22 159 SER A O 1
ATOM 1164 N N . PRO A 1 160 ? 25.636 -27.147 -56.230 1.00 50.22 160 PRO A N 1
ATOM 1165 C CA . PRO A 1 160 ? 24.408 -26.602 -55.667 1.00 50.22 160 PRO A CA 1
ATOM 1166 C C . PRO A 1 160 ? 24.692 -25.901 -54.334 1.00 50.22 160 PRO A C 1
ATOM 1168 O O . PRO A 1 160 ? 25.406 -26.435 -53.489 1.00 50.22 160 PRO A O 1
ATOM 1171 N N . SER A 1 161 ? 24.104 -24.721 -54.146 1.00 51.44 161 SER A N 1
ATOM 1172 C CA . SER A 1 161 ? 24.183 -23.939 -52.911 1.00 51.44 161 SER A CA 1
ATOM 1173 C C . SER A 1 161 ? 23.622 -24.741 -51.730 1.00 51.44 161 SER A C 1
ATOM 1175 O O . SER A 1 161 ? 22.420 -25.021 -51.671 1.00 51.44 161 SER A O 1
ATOM 1177 N N . THR A 1 162 ? 24.473 -25.117 -50.778 1.00 49.66 162 THR A N 1
ATOM 1178 C CA . THR A 1 162 ? 24.038 -25.691 -49.498 1.00 49.66 162 THR A CA 1
ATOM 1179 C C . THR A 1 162 ? 23.676 -24.545 -48.559 1.00 49.66 162 THR A C 1
ATOM 1181 O O . THR A 1 162 ? 24.559 -23.809 -48.135 1.00 49.66 162 THR A O 1
ATOM 1184 N N . LYS A 1 163 ? 22.390 -24.384 -48.217 1.00 49.22 163 LYS A N 1
ATOM 1185 C CA . LYS A 1 163 ? 21.978 -23.472 -47.138 1.00 49.22 163 LYS A CA 1
ATOM 1186 C C . LYS A 1 163 ? 22.588 -23.963 -45.824 1.00 49.22 163 LYS A C 1
ATOM 1188 O O . LYS A 1 163 ? 22.251 -25.057 -45.370 1.00 49.22 163 LYS A O 1
ATOM 1193 N N . THR A 1 164 ? 23.472 -23.183 -45.217 1.00 53.53 164 THR A N 1
ATOM 1194 C CA . THR A 1 164 ? 23.986 -23.448 -43.870 1.00 53.53 164 THR A CA 1
ATOM 1195 C C . THR A 1 164 ? 23.303 -22.508 -42.881 1.00 53.53 164 THR A C 1
ATOM 1197 O O . THR A 1 164 ? 23.150 -21.316 -43.126 1.00 53.53 164 THR A O 1
ATOM 1200 N N . THR A 1 165 ? 22.834 -23.056 -41.761 1.00 49.66 165 THR A N 1
ATOM 1201 C CA . THR A 1 165 ? 22.301 -22.283 -40.633 1.00 49.66 165 THR A CA 1
ATOM 1202 C C . THR A 1 165 ? 23.351 -22.264 -39.534 1.00 49.66 165 THR A C 1
ATOM 1204 O O . THR A 1 165 ? 23.585 -23.285 -38.886 1.00 49.66 165 THR A O 1
ATOM 1207 N N . SER A 1 166 ? 23.984 -21.119 -39.316 1.00 54.28 166 SER A N 1
ATOM 1208 C CA . SER A 1 166 ? 24.825 -20.861 -38.146 1.00 54.28 166 SER A CA 1
ATOM 1209 C C . SER A 1 166 ? 24.214 -19.738 -37.319 1.00 54.28 166 SER A C 1
ATOM 1211 O O . SER A 1 166 ? 23.620 -18.817 -37.878 1.00 54.28 166 SER A O 1
ATOM 1213 N N . THR A 1 167 ? 24.373 -19.785 -35.996 1.00 48.38 167 THR A N 1
ATOM 1214 C CA . THR A 1 167 ? 24.122 -18.613 -35.150 1.00 48.38 167 THR A CA 1
ATOM 1215 C C . THR A 1 167 ? 25.129 -17.534 -35.554 1.00 48.38 167 THR A C 1
ATOM 1217 O O . THR A 1 167 ? 26.331 -17.801 -35.462 1.00 48.38 167 THR A O 1
ATOM 1220 N N . PRO A 1 168 ? 24.696 -16.362 -36.041 1.00 53.50 168 PRO A N 1
ATOM 1221 C CA . PRO A 1 168 ? 25.632 -15.317 -36.423 1.00 53.50 168 PRO A CA 1
ATOM 1222 C C . PRO A 1 168 ? 26.400 -14.847 -35.180 1.00 53.50 168 PRO A C 1
ATOM 1224 O O . PRO A 1 168 ? 25.792 -14.475 -34.177 1.00 53.50 168 PRO A O 1
ATOM 1227 N N . ILE A 1 169 ? 27.734 -14.860 -35.236 1.00 50.12 169 ILE A N 1
ATOM 1228 C CA . ILE A 1 169 ? 28.562 -13.998 -34.382 1.00 50.12 169 ILE A CA 1
ATOM 1229 C C . ILE A 1 169 ? 28.689 -12.690 -35.163 1.00 50.12 169 ILE A C 1
ATOM 1231 O O . ILE A 1 169 ? 29.699 -12.450 -35.819 1.00 50.12 169 ILE A O 1
ATOM 1235 N N . GLU A 1 170 ? 27.615 -11.905 -35.200 1.00 51.00 170 GLU A N 1
ATOM 1236 C CA . GLU A 1 170 ? 27.667 -10.555 -35.757 1.00 51.00 170 GLU A CA 1
ATOM 1237 C C . GLU A 1 170 ? 27.793 -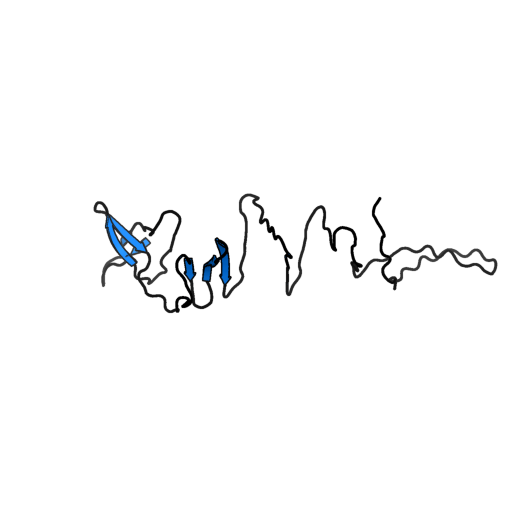9.554 -34.611 1.00 51.00 170 GLU A C 1
ATOM 1239 O O . GLU A 1 170 ? 26.973 -9.544 -33.690 1.00 51.00 170 GLU A O 1
ATOM 1244 N N . ASP A 1 171 ? 28.821 -8.704 -34.672 1.00 49.25 171 ASP A N 1
ATOM 1245 C CA . ASP A 1 171 ? 28.817 -7.447 -33.929 1.00 49.25 171 ASP A CA 1
ATOM 1246 C C . ASP A 1 171 ? 27.573 -6.678 -34.384 1.00 49.25 171 ASP A C 1
ATOM 1248 O O . ASP A 1 171 ? 27.406 -6.412 -35.576 1.00 49.25 171 ASP A O 1
ATOM 1252 N N . GLY A 1 172 ? 26.661 -6.398 -33.449 1.00 47.94 172 GLY A N 1
ATOM 1253 C CA . GLY A 1 172 ? 25.323 -5.901 -33.762 1.00 47.94 172 GLY A CA 1
ATOM 1254 C C . GLY A 1 172 ? 25.354 -4.728 -34.742 1.00 47.94 172 GLY A C 1
ATOM 1255 O O . GLY A 1 172 ? 25.876 -3.654 -34.436 1.00 47.94 172 GLY A O 1
ATOM 1256 N N . THR A 1 173 ? 24.779 -4.913 -35.930 1.00 46.31 173 THR A N 1
ATOM 1257 C CA . THR A 1 173 ? 24.669 -3.844 -36.921 1.00 46.31 173 THR A CA 1
ATOM 1258 C C . THR A 1 173 ? 23.601 -2.854 -36.464 1.00 46.31 173 THR A C 1
ATOM 1260 O O . THR A 1 173 ? 22.404 -3.142 -36.457 1.00 46.31 173 THR A O 1
ATOM 1263 N N . GLN A 1 174 ? 24.032 -1.654 -36.070 1.00 46.72 174 GLN A N 1
ATOM 1264 C CA . GLN A 1 174 ? 23.126 -0.543 -35.789 1.00 46.72 174 GLN A CA 1
ATOM 1265 C C . GLN A 1 174 ? 22.323 -0.200 -37.053 1.00 46.72 174 GLN A C 1
ATOM 1267 O O . GLN A 1 174 ? 22.887 0.239 -38.059 1.00 46.72 174 GLN A O 1
ATOM 1272 N N . LYS A 1 175 ? 20.991 -0.328 -37.001 1.00 41.19 175 LYS A N 1
ATOM 1273 C CA . LYS A 1 175 ? 20.121 0.352 -37.969 1.00 41.19 175 LYS A CA 1
ATOM 1274 C C . LYS A 1 175 ? 20.183 1.851 -37.693 1.00 41.19 175 LYS A C 1
ATOM 1276 O O . LYS A 1 175 ? 19.532 2.358 -36.784 1.00 41.19 175 LYS A O 1
ATOM 1281 N N . THR A 1 176 ? 20.970 2.569 -38.484 1.00 38.09 176 THR A N 1
ATOM 1282 C CA . THR A 1 176 ? 20.950 4.031 -38.490 1.00 38.09 176 THR A CA 1
ATOM 1283 C C . THR A 1 176 ? 19.714 4.504 -39.258 1.00 38.09 176 THR A C 1
ATOM 1285 O O . THR A 1 176 ? 19.692 4.502 -40.482 1.00 38.09 176 THR A O 1
ATOM 1288 N N . LYS A 1 177 ? 18.697 4.924 -38.491 1.00 33.38 177 LYS A N 1
ATOM 1289 C CA . LYS A 1 177 ? 17.423 5.554 -38.894 1.00 33.38 177 LYS A CA 1
ATOM 1290 C C . LYS A 1 177 ? 16.397 4.693 -39.648 1.00 33.38 177 LYS A C 1
ATOM 1292 O O . LYS A 1 177 ? 16.702 3.957 -40.576 1.00 33.38 177 LYS A O 1
ATOM 1297 N N . ALA A 1 178 ? 15.141 4.871 -39.236 1.00 40.44 178 ALA A N 1
ATOM 1298 C CA . ALA A 1 178 ? 13.954 4.538 -40.014 1.00 40.44 178 ALA A CA 1
ATOM 1299 C C . ALA A 1 178 ? 13.686 5.653 -41.045 1.00 40.44 178 ALA A C 1
ATOM 1301 O O . ALA A 1 178 ? 13.886 6.829 -40.726 1.00 40.44 178 ALA A O 1
ATOM 1302 N N . GLU A 1 179 ? 13.276 5.271 -42.258 1.00 37.28 179 GLU A N 1
ATOM 1303 C CA . GLU A 1 179 ? 12.657 6.167 -43.252 1.00 37.28 179 GLU A CA 1
ATOM 1304 C C . GLU A 1 179 ? 11.252 6.603 -42.818 1.00 37.28 179 GLU A C 1
ATOM 1306 O O . GLU A 1 179 ? 10.534 5.769 -42.216 1.00 37.28 179 GLU A O 1
#

Organism: NCBI:txid2675099